Protein AF-A0A0F8ZWD9-F1 (afdb_monomer_lite)

Secondary structure (DSSP, 8-state):
------------EEEETTEEEES-SEEEEETTEESSEEEE-TTT-PEEEEEEEE-TTS-EEEEEETTEEEEE-TTTEEEESSSSTTEEEEEETTT--EEEEEEEGGGGTTSSEEEEEEEE-TT--EEEE-SS-EEETTEEE-S-EEES-SEEEEE-SS-EEE---

pLDDT: mean 88.58, std 9.9, range [41.44, 97.25]

Organism: NCBI:txid412755

Foldseek 3Di:
DDPPPPPQDQWFWEAWLQEIEINAQQAEAEPNHRQWGWDQDPVPSAIAIWHWFADLVLHTAFTGTRNATPDGDPVQWDWPRDPDPQWIWIAGPVPRHTAKTWGADVRRPPGRIHIFGFGADSVNQTWGRHNAWTDHPPDIDGNYYYYDDNYQWYHYPVDTDGDDD

Structure (mmCIF, N/CA/C/O backbone):
data_AF-A0A0F8ZWD9-F1
#
_entry.id   AF-A0A0F8ZWD9-F1
#
loop_
_atom_site.group_PDB
_atom_site.id
_atom_site.type_symbol
_atom_site.label_atom_id
_atom_site.label_alt_id
_atom_site.label_comp_id
_atom_site.label_asym_id
_atom_site.label_entity_id
_atom_site.label_seq_id
_atom_site.pdbx_PDB_ins_code
_atom_site.Cartn_x
_atom_site.Cartn_y
_atom_site.Cartn_z
_atom_site.occupancy
_atom_site.B_iso_or_equiv
_atom_site.auth_seq_id
_atom_site.auth_comp_id
_atom_site.auth_asym_id
_atom_site.auth_atom_id
_atom_site.pdbx_PDB_model_num
ATOM 1 N N . MET A 1 1 ? -0.692 8.856 -41.489 1.00 42.78 1 MET A N 1
ATOM 2 C CA . MET A 1 1 ? -0.888 8.909 -40.024 1.00 42.78 1 MET A CA 1
ATOM 3 C C . MET A 1 1 ? 0.312 8.249 -39.374 1.00 42.78 1 MET A C 1
ATOM 5 O O . MET A 1 1 ? 0.536 7.074 -39.628 1.00 42.78 1 MET A O 1
ATOM 9 N N . ILE A 1 2 ? 1.123 9.002 -38.632 1.00 41.44 2 ILE A N 1
ATOM 10 C CA . ILE A 1 2 ? 2.262 8.453 -37.888 1.00 41.44 2 ILE A CA 1
ATOM 11 C C . ILE A 1 2 ? 1.708 8.003 -36.535 1.00 41.44 2 ILE A C 1
ATOM 13 O O . ILE A 1 2 ? 1.321 8.844 -35.727 1.00 41.44 2 ILE A O 1
ATOM 17 N N . ASN A 1 3 ? 1.619 6.692 -36.307 1.00 44.47 3 ASN A N 1
ATOM 18 C CA . ASN A 1 3 ? 1.388 6.155 -34.968 1.00 44.47 3 ASN A CA 1
ATOM 19 C C . ASN A 1 3 ? 2.673 6.377 -34.166 1.00 44.47 3 ASN A C 1
ATOM 21 O O . ASN A 1 3 ? 3.611 5.587 -34.251 1.00 44.47 3 ASN A O 1
ATOM 25 N N . LEU A 1 4 ? 2.732 7.480 -33.419 1.00 52.12 4 LEU A N 1
ATOM 26 C CA . LEU A 1 4 ? 3.707 7.655 -32.347 1.00 52.12 4 LEU A CA 1
ATOM 27 C C . LEU A 1 4 ? 3.368 6.639 -31.253 1.00 52.12 4 LEU A C 1
ATOM 29 O O . LEU A 1 4 ? 2.575 6.903 -30.352 1.00 52.12 4 LEU A O 1
ATOM 33 N N . HIS A 1 5 ? 3.937 5.443 -31.379 1.00 57.34 5 HIS A N 1
ATOM 34 C CA . HIS A 1 5 ? 3.927 4.431 -30.335 1.00 57.34 5 HIS A CA 1
ATOM 35 C C . HIS A 1 5 ? 4.892 4.905 -29.245 1.00 57.34 5 HIS A C 1
ATOM 37 O O . HIS A 1 5 ? 6.087 4.615 -29.277 1.00 57.34 5 HIS A O 1
ATOM 43 N N . TRP A 1 6 ? 4.393 5.707 -28.306 1.00 69.44 6 TRP A N 1
ATOM 44 C CA . TRP A 1 6 ? 5.127 5.999 -27.080 1.00 69.44 6 TRP A CA 1
ATOM 45 C C . TRP A 1 6 ? 5.367 4.667 -26.367 1.00 69.44 6 TRP A C 1
ATOM 47 O O . TRP A 1 6 ? 4.415 3.988 -25.978 1.00 69.44 6 TRP A O 1
ATOM 57 N N . LYS A 1 7 ? 6.633 4.247 -26.264 1.00 74.12 7 LYS A N 1
ATOM 58 C CA . LYS A 1 7 ? 6.995 3.052 -25.501 1.00 74.12 7 LYS A CA 1
ATOM 59 C C . LYS A 1 7 ? 6.719 3.361 -24.030 1.00 74.12 7 LYS A C 1
ATOM 61 O O . LYS A 1 7 ? 7.349 4.249 -23.463 1.00 74.12 7 LYS A O 1
ATOM 66 N N . ILE A 1 8 ? 5.738 2.677 -23.452 1.00 77.50 8 ILE A N 1
ATOM 67 C CA . ILE A 1 8 ? 5.430 2.785 -22.025 1.00 77.50 8 ILE A CA 1
ATOM 68 C C . ILE A 1 8 ? 6.586 2.129 -21.267 1.00 77.50 8 ILE A C 1
ATOM 70 O O . ILE A 1 8 ? 6.991 1.023 -21.617 1.00 77.50 8 ILE A O 1
ATOM 74 N N . GLU A 1 9 ? 7.133 2.829 -20.273 1.00 82.88 9 GLU A N 1
ATOM 75 C CA . GLU A 1 9 ? 8.170 2.287 -19.392 1.00 82.88 9 GLU A CA 1
ATOM 76 C C . GLU A 1 9 ? 7.626 1.063 -18.644 1.00 82.88 9 GLU A C 1
ATOM 78 O O . GLU A 1 9 ? 6.579 1.140 -17.997 1.00 82.88 9 GLU A O 1
ATOM 83 N N . GLU A 1 10 ? 8.335 -0.056 -18.737 1.00 82.25 10 GLU A N 1
ATOM 84 C CA . GLU A 1 10 ? 7.954 -1.320 -18.100 1.00 82.25 10 GLU A CA 1
ATOM 85 C C . GLU A 1 10 ? 8.640 -1.489 -16.745 1.00 82.25 10 GLU A C 1
ATOM 87 O O . GLU A 1 10 ? 8.081 -2.140 -15.862 1.00 82.25 10 GLU A O 1
ATOM 92 N N . HIS A 1 11 ? 9.796 -0.846 -16.558 1.00 91.19 11 HIS A N 1
ATOM 93 C CA . HIS A 1 11 ? 10.531 -0.886 -15.310 1.00 91.19 11 HIS A CA 1
ATOM 94 C C . HIS A 1 11 ? 9.923 0.050 -14.270 1.00 91.19 11 HIS A C 1
ATOM 96 O O . HIS A 1 11 ? 9.519 1.177 -14.565 1.00 91.19 11 HIS A O 1
ATOM 102 N N . PHE A 1 12 ? 9.866 -0.3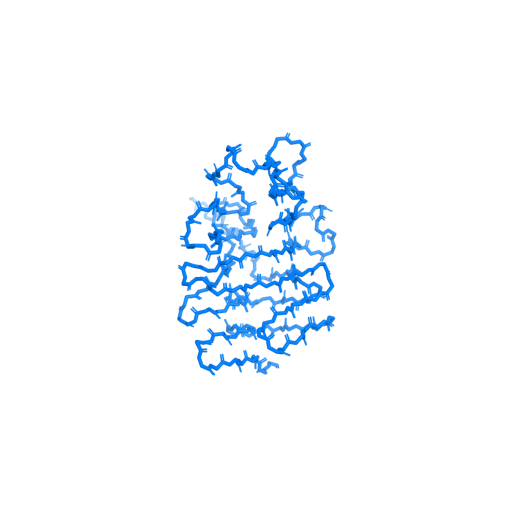98 -13.024 1.00 93.31 12 PHE A N 1
ATOM 103 C CA . PHE A 1 12 ? 9.462 0.433 -11.905 1.00 93.31 12 PHE A CA 1
ATOM 104 C C . PHE A 1 12 ? 10.078 -0.020 -10.592 1.00 93.31 12 PHE A C 1
ATOM 106 O O . PHE A 1 12 ? 10.343 -1.199 -10.357 1.00 93.31 12 PHE A O 1
ATOM 113 N N . LYS A 1 13 ? 10.234 0.944 -9.684 1.00 95.56 13 LYS A N 1
ATOM 114 C CA . LYS A 1 13 ? 10.770 0.719 -8.342 1.00 95.56 13 LYS A CA 1
ATOM 115 C C . LYS A 1 13 ? 9.818 1.272 -7.291 1.00 95.56 13 LYS A C 1
ATOM 117 O O . LYS A 1 13 ? 9.528 2.468 -7.260 1.00 95.56 13 LYS A O 1
ATOM 122 N N . VAL A 1 14 ? 9.353 0.397 -6.406 1.00 95.94 14 VAL A N 1
ATOM 123 C CA . VAL A 1 14 ? 8.382 0.714 -5.354 1.00 95.94 14 VAL A CA 1
ATOM 124 C C . VAL A 1 14 ? 8.966 0.361 -3.997 1.00 95.94 14 VAL A C 1
ATOM 126 O O . VAL A 1 14 ? 9.591 -0.685 -3.831 1.00 95.94 14 VAL A O 1
ATOM 129 N N . LYS A 1 15 ? 8.743 1.226 -3.011 1.00 97.25 15 LYS A N 1
ATOM 130 C CA . LYS A 1 15 ? 9.044 0.955 -1.611 1.00 97.25 15 LYS A CA 1
ATOM 131 C C . LYS A 1 15 ? 7.750 0.679 -0.860 1.00 97.25 15 LYS A C 1
ATOM 133 O O . LYS A 1 15 ? 6.852 1.515 -0.844 1.00 97.25 15 LYS A O 1
ATOM 138 N N . ILE A 1 16 ? 7.657 -0.483 -0.219 1.00 96.00 16 ILE A N 1
ATOM 139 C CA . ILE A 1 16 ? 6.582 -0.779 0.734 1.00 96.00 16 ILE A CA 1
ATOM 140 C C . ILE A 1 16 ? 7.204 -1.253 2.023 1.00 96.00 16 ILE A C 1
ATOM 142 O O . ILE A 1 16 ? 8.000 -2.191 2.040 1.00 96.00 16 ILE A O 1
ATOM 146 N N . GLY A 1 17 ? 6.806 -0.626 3.120 1.00 95.19 17 GLY A N 1
ATOM 147 C CA . GLY A 1 17 ? 7.145 -1.148 4.428 1.00 95.19 17 GLY A CA 1
ATOM 148 C C . GLY A 1 17 ? 8.657 -1.225 4.685 1.00 95.19 17 GLY A C 1
ATOM 149 O O . GLY A 1 17 ? 9.130 -2.227 5.210 1.00 95.19 17 GLY A O 1
ATOM 150 N N . GLY A 1 18 ? 9.448 -0.284 4.155 1.00 95.31 18 GLY A N 1
ATOM 151 C CA . GLY A 1 18 ? 10.918 -0.332 4.206 1.00 95.31 18 GLY A CA 1
ATOM 152 C C . GLY A 1 18 ? 11.610 -1.319 3.252 1.00 95.31 18 GLY A C 1
ATOM 153 O O . GLY A 1 18 ? 12.837 -1.340 3.209 1.00 95.31 18 GLY A O 1
ATOM 154 N N . ASN A 1 19 ? 10.864 -2.104 2.474 1.00 95.94 19 ASN A N 1
ATOM 155 C CA . ASN A 1 19 ? 11.391 -3.062 1.499 1.00 95.94 19 ASN A CA 1
ATOM 156 C C . ASN A 1 19 ? 11.237 -2.514 0.072 1.00 95.94 19 ASN A C 1
ATOM 158 O O . ASN A 1 19 ? 10.319 -1.741 -0.207 1.00 95.94 19 ASN A O 1
ATOM 162 N N . ILE A 1 20 ? 12.140 -2.912 -0.822 1.00 96.44 20 ILE A N 1
ATOM 163 C CA . ILE A 1 20 ? 12.214 -2.457 -2.212 1.00 96.44 20 ILE A CA 1
ATOM 164 C C . ILE A 1 20 ? 11.709 -3.565 -3.133 1.00 96.44 20 ILE A C 1
ATOM 166 O O . ILE A 1 20 ? 12.141 -4.711 -3.034 1.00 96.44 20 ILE A O 1
ATOM 170 N N . PHE A 1 21 ? 10.830 -3.205 -4.060 1.00 95.00 21 PHE A N 1
ATOM 171 C CA . PHE A 1 21 ? 10.266 -4.101 -5.059 1.00 95.00 21 PHE A CA 1
ATOM 172 C C . PHE A 1 21 ? 10.489 -3.511 -6.448 1.00 95.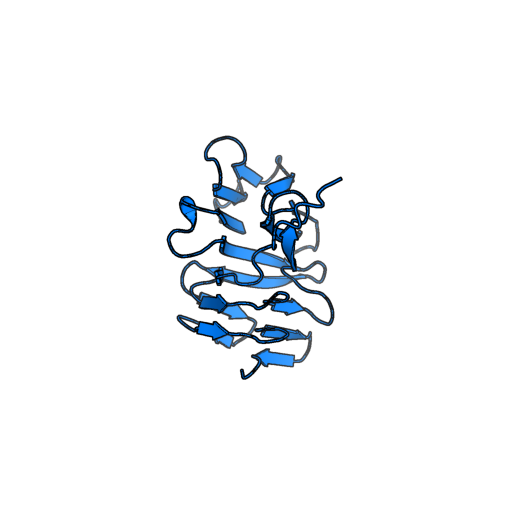00 21 PHE A C 1
ATOM 174 O O . PHE A 1 21 ? 10.141 -2.353 -6.691 1.00 95.00 21 PHE A O 1
ATOM 181 N N . ILE A 1 22 ? 11.078 -4.302 -7.339 1.00 94.94 22 ILE A N 1
ATOM 182 C CA . ILE A 1 22 ? 11.443 -3.888 -8.695 1.00 94.94 22 ILE A CA 1
ATOM 183 C C . ILE A 1 22 ? 10.736 -4.801 -9.690 1.00 94.94 22 ILE A C 1
ATOM 185 O O . ILE A 1 22 ? 10.943 -6.013 -9.660 1.00 94.94 22 ILE A O 1
ATOM 189 N N . ASP A 1 23 ? 9.902 -4.221 -10.550 1.00 92.75 23 ASP A N 1
ATOM 190 C CA . ASP A 1 23 ? 9.194 -4.915 -11.638 1.00 92.75 23 ASP A CA 1
ATOM 191 C C . ASP A 1 23 ? 8.272 -6.055 -11.172 1.00 92.75 23 ASP A C 1
ATOM 193 O O . ASP A 1 23 ? 8.125 -7.085 -11.830 1.00 92.75 23 ASP A O 1
ATOM 197 N N . ILE A 1 24 ? 7.630 -5.880 -10.013 1.00 91.12 24 ILE A N 1
ATOM 198 C CA . ILE A 1 24 ? 6.696 -6.858 -9.435 1.00 91.12 24 ILE A CA 1
ATOM 199 C C . ILE A 1 24 ? 5.280 -6.256 -9.432 1.00 91.12 24 ILE A C 1
ATOM 201 O O . ILE A 1 24 ? 4.976 -5.407 -8.592 1.00 91.12 24 ILE A O 1
ATOM 205 N N . PRO A 1 25 ? 4.380 -6.660 -10.346 1.00 85.56 25 PRO A N 1
ATOM 206 C CA . PRO A 1 25 ? 3.057 -6.035 -10.475 1.00 85.56 25 PRO A CA 1
ATOM 207 C C . PRO A 1 25 ? 2.100 -6.406 -9.332 1.00 85.56 25 PRO A C 1
ATOM 209 O O . PRO A 1 25 ? 1.235 -5.613 -8.955 1.00 85.56 25 PRO A O 1
ATOM 212 N N . ASN A 1 26 ? 2.269 -7.603 -8.759 1.00 88.94 26 ASN A N 1
ATOM 213 C CA . ASN A 1 26 ? 1.461 -8.113 -7.653 1.00 88.94 26 ASN A CA 1
ATOM 214 C C . ASN A 1 26 ? 2.323 -8.247 -6.397 1.00 88.94 26 ASN A C 1
ATOM 216 O O . ASN A 1 26 ? 2.743 -9.342 -6.034 1.00 88.94 26 ASN A O 1
ATOM 220 N N . LEU A 1 27 ? 2.635 -7.131 -5.742 1.00 89.44 27 LEU A N 1
ATOM 221 C CA . LEU A 1 27 ? 3.571 -7.141 -4.614 1.00 89.44 27 LEU A CA 1
ATOM 222 C C . LEU A 1 27 ? 3.134 -8.101 -3.509 1.00 89.44 27 LEU A C 1
ATOM 224 O O . LEU A 1 27 ? 3.910 -8.945 -3.067 1.00 89.44 27 LEU A O 1
ATOM 228 N N . ILE A 1 28 ? 1.882 -7.977 -3.079 1.00 89.94 28 ILE A N 1
ATOM 229 C CA . ILE A 1 28 ? 1.353 -8.729 -1.948 1.00 89.94 28 ILE A CA 1
ATOM 230 C C . ILE A 1 28 ? 0.006 -9.313 -2.349 1.00 89.94 28 ILE A C 1
ATOM 232 O O . ILE A 1 28 ? -0.913 -8.574 -2.697 1.00 89.94 28 ILE A O 1
ATOM 236 N N . MET A 1 29 ? -0.097 -10.634 -2.281 1.00 91.81 29 MET A N 1
ATOM 237 C CA . MET A 1 29 ? -1.307 -11.406 -2.543 1.00 91.81 29 MET A CA 1
ATOM 238 C C . MET A 1 29 ? -1.948 -11.823 -1.221 1.00 91.81 29 MET A C 1
ATOM 240 O O . MET A 1 29 ? -1.249 -12.295 -0.322 1.00 91.81 29 MET A O 1
ATOM 244 N N . TYR A 1 30 ? -3.267 -11.690 -1.112 1.00 88.81 30 TYR A N 1
ATOM 245 C CA . TYR A 1 30 ? -4.067 -12.298 -0.054 1.00 88.81 30 TYR A CA 1
ATOM 246 C C . TYR A 1 30 ? -5.057 -13.282 -0.684 1.00 88.81 30 TYR A C 1
ATOM 248 O O . TYR A 1 30 ? -6.001 -12.879 -1.362 1.00 88.81 30 TYR A O 1
ATOM 256 N N . GLY A 1 31 ? -4.811 -14.581 -0.511 1.00 87.75 31 GLY A N 1
ATOM 257 C CA . GLY A 1 31 ? -5.426 -15.605 -1.352 1.00 87.75 31 GLY A CA 1
ATOM 258 C C . GLY A 1 31 ? -5.002 -15.428 -2.813 1.00 87.75 31 GLY A C 1
ATOM 259 O O . GLY A 1 31 ? -3.810 -15.337 -3.114 1.00 87.75 31 GLY A O 1
ATOM 260 N N . ASP A 1 32 ? -5.983 -15.340 -3.711 1.00 88.25 32 ASP A N 1
ATOM 261 C CA . ASP A 1 32 ? -5.766 -15.127 -5.150 1.00 88.25 32 ASP A CA 1
ATOM 262 C C . ASP A 1 32 ? -5.981 -13.665 -5.588 1.00 88.25 32 ASP A C 1
ATOM 264 O O . ASP A 1 32 ? -5.926 -13.357 -6.779 1.00 88.25 32 ASP A O 1
ATOM 268 N N . GLU A 1 33 ? -6.174 -12.746 -4.637 1.00 89.88 33 GLU A N 1
ATOM 269 C CA . GLU A 1 33 ? -6.373 -11.321 -4.907 1.00 89.88 33 GLU A CA 1
ATOM 270 C C . GLU A 1 33 ? -5.147 -10.491 -4.489 1.00 89.88 33 GLU A C 1
ATOM 272 O O . GLU A 1 33 ? -4.613 -10.677 -3.390 1.00 89.88 33 GLU A O 1
ATOM 277 N N . PRO A 1 34 ? -4.679 -9.545 -5.323 1.00 91.88 34 PRO A N 1
ATOM 278 C CA . PRO A 1 34 ? -3.632 -8.619 -4.919 1.00 91.88 34 PRO A CA 1
ATOM 279 C C . PRO A 1 34 ? -4.179 -7.623 -3.890 1.00 91.88 34 PRO A C 1
ATOM 281 O O . PRO A 1 34 ? -5.171 -6.941 -4.145 1.00 91.88 34 PRO A O 1
ATOM 284 N N . LEU A 1 35 ? -3.493 -7.476 -2.753 1.00 91.81 35 LEU A N 1
ATOM 285 C CA . LEU A 1 35 ? -3.768 -6.386 -1.809 1.00 91.81 35 LEU A CA 1
ATOM 286 C C . LEU A 1 35 ? -3.441 -5.030 -2.425 1.00 91.81 35 LEU A C 1
ATOM 288 O O . LEU A 1 35 ? -4.150 -4.061 -2.181 1.00 91.81 35 LEU A O 1
ATOM 292 N N . PHE A 1 36 ? -2.381 -4.984 -3.233 1.00 92.31 36 PHE A N 1
ATOM 293 C CA . PHE A 1 36 ? -1.963 -3.807 -3.981 1.00 92.31 36 PHE A CA 1
ATOM 294 C C . PHE A 1 36 ? -1.815 -4.187 -5.442 1.00 92.31 36 PHE A C 1
ATOM 296 O O . PHE A 1 36 ? -0.951 -4.992 -5.794 1.00 92.31 36 PHE A O 1
ATOM 303 N N . LYS A 1 37 ? -2.646 -3.596 -6.295 1.00 91.75 37 LYS A N 1
ATOM 304 C CA . LYS A 1 37 ? -2.512 -3.746 -7.740 1.00 91.75 37 LYS A CA 1
ATOM 305 C C . LYS A 1 37 ? -1.668 -2.603 -8.280 1.00 91.75 37 LYS A C 1
ATOM 307 O O . LYS A 1 37 ? -2.111 -1.456 -8.239 1.00 91.75 37 LYS A O 1
ATOM 312 N N . ILE A 1 38 ? -0.485 -2.919 -8.799 1.00 92.25 38 ILE A N 1
ATOM 313 C CA . ILE A 1 38 ? 0.414 -1.947 -9.425 1.00 92.25 38 ILE A CA 1
ATOM 314 C C . ILE A 1 38 ? 0.326 -2.072 -10.940 1.00 92.25 38 ILE A C 1
ATOM 316 O O . ILE A 1 38 ? 0.267 -3.174 -11.482 1.00 92.25 38 ILE A O 1
ATOM 320 N N . TYR A 1 39 ? 0.269 -0.937 -11.629 1.00 91.19 39 TYR A N 1
ATOM 321 C CA . TYR A 1 39 ? 0.170 -0.901 -13.084 1.00 91.19 39 TYR A CA 1
ATOM 322 C C . TYR A 1 39 ? 0.670 0.423 -13.643 1.00 91.19 39 TYR A C 1
ATOM 324 O O . TYR A 1 39 ? 0.575 1.465 -12.999 1.00 91.19 39 TYR A O 1
ATOM 332 N N . ARG A 1 40 ? 1.138 0.395 -14.888 1.00 90.56 40 ARG A N 1
ATOM 333 C CA . ARG A 1 40 ? 1.368 1.600 -15.683 1.00 90.56 40 ARG A CA 1
ATOM 334 C C . ARG A 1 40 ? 0.063 2.023 -16.340 1.00 90.56 40 ARG A C 1
ATOM 336 O O . ARG A 1 40 ? -0.611 1.228 -16.993 1.00 90.56 40 ARG A O 1
ATOM 343 N N . SER A 1 41 ? -0.314 3.275 -16.142 1.00 86.69 41 SER A N 1
ATOM 344 C CA . SER A 1 41 ? -1.481 3.861 -16.789 1.00 86.69 41 SER A CA 1
ATOM 345 C C . SER A 1 41 ? -1.204 4.045 -18.284 1.00 86.69 41 SER A C 1
ATOM 347 O O . SER A 1 41 ? -0.216 4.659 -18.676 1.00 86.69 41 SER A O 1
ATOM 349 N N . THR A 1 42 ? -2.079 3.511 -19.137 1.00 84.25 42 THR A N 1
ATOM 350 C CA . THR A 1 42 ? -1.909 3.561 -20.601 1.00 84.25 42 THR A CA 1
ATOM 351 C C . THR A 1 42 ? -2.120 4.954 -21.186 1.00 84.25 42 THR A C 1
ATOM 353 O O . THR A 1 42 ? -1.699 5.209 -22.309 1.00 84.25 42 THR A O 1
ATOM 356 N N . SER A 1 43 ? -2.769 5.855 -20.443 1.00 84.44 43 SER A N 1
ATOM 357 C CA . SER A 1 43 ? -3.057 7.216 -20.899 1.00 84.44 43 SER A CA 1
ATOM 358 C C . SER A 1 43 ? -1.915 8.202 -20.655 1.00 84.44 43 SER A C 1
ATOM 360 O O . SER A 1 43 ? -1.810 9.182 -21.383 1.00 84.44 43 SER A O 1
ATOM 362 N N . ASP A 1 44 ? -1.094 7.986 -19.624 1.00 85.12 44 ASP A N 1
ATOM 363 C CA . ASP A 1 44 ? -0.075 8.949 -19.169 1.00 85.12 44 ASP A CA 1
ATOM 364 C C . ASP A 1 44 ? 1.261 8.307 -18.742 1.00 85.12 44 ASP A C 1
ATOM 366 O O . ASP A 1 44 ? 2.184 9.018 -18.354 1.00 85.12 44 ASP A O 1
ATOM 370 N N . GLY A 1 45 ? 1.387 6.976 -18.796 1.00 87.25 45 GLY A N 1
ATOM 371 C CA . GLY A 1 45 ? 2.602 6.241 -18.427 1.00 87.25 45 GLY A CA 1
ATOM 372 C C . GLY A 1 45 ? 2.920 6.231 -16.926 1.00 87.25 45 GLY A C 1
ATOM 373 O O . GLY A 1 45 ? 3.936 5.669 -16.512 1.00 87.25 45 GLY A O 1
ATOM 374 N N . LEU A 1 46 ? 2.075 6.827 -16.081 1.00 89.56 46 LEU A N 1
ATOM 375 C CA . LEU A 1 46 ? 2.345 6.936 -14.650 1.00 89.56 46 LEU A CA 1
ATOM 376 C C . LEU A 1 46 ? 2.103 5.608 -13.933 1.00 89.56 46 LEU A C 1
ATOM 378 O O . LEU A 1 46 ? 1.153 4.882 -14.242 1.00 89.56 46 LEU A O 1
ATOM 382 N N . LEU A 1 47 ? 2.933 5.320 -12.928 1.00 93.12 47 LEU A N 1
ATOM 383 C CA . LEU A 1 47 ? 2.723 4.179 -12.047 1.00 93.12 47 LEU A CA 1
ATOM 384 C C . LEU A 1 47 ? 1.529 4.451 -11.120 1.00 93.12 47 LEU A C 1
ATOM 386 O O . LEU A 1 47 ? 1.518 5.391 -10.318 1.00 93.12 47 LEU A O 1
ATOM 390 N N . GLY A 1 48 ? 0.497 3.632 -11.271 1.00 93.00 48 GLY A N 1
ATOM 391 C CA . GLY A 1 48 ? -0.695 3.603 -10.443 1.00 93.00 48 GLY A CA 1
ATOM 392 C C . GLY A 1 48 ? -0.627 2.482 -9.414 1.00 93.00 48 GLY A C 1
ATOM 393 O O . GLY A 1 48 ? -0.023 1.434 -9.643 1.00 93.00 48 GLY A O 1
ATOM 394 N N . ILE A 1 49 ? -1.292 2.711 -8.286 1.00 94.25 49 ILE A N 1
ATOM 395 C CA . ILE A 1 49 ? -1.554 1.701 -7.267 1.00 94.25 49 ILE A CA 1
ATOM 396 C C . ILE A 1 49 ? -3.028 1.766 -6.871 1.00 94.25 49 ILE A C 1
ATOM 398 O O . ILE A 1 49 ? -3.550 2.848 -6.578 1.00 94.25 49 ILE A O 1
ATOM 402 N N . ASP A 1 50 ? -3.685 0.610 -6.880 1.00 94.69 50 ASP A N 1
ATOM 403 C CA . ASP A 1 50 ? -5.082 0.456 -6.483 1.00 94.69 50 ASP A CA 1
ATOM 404 C C . ASP A 1 50 ? -5.189 -0.501 -5.299 1.00 94.69 50 ASP A C 1
ATOM 406 O O . ASP A 1 50 ? -4.612 -1.591 -5.321 1.00 94.69 50 ASP A O 1
ATOM 410 N N . PHE A 1 51 ? -5.949 -0.092 -4.284 1.00 94.56 51 PHE A N 1
ATOM 411 C CA . PHE A 1 51 ? -6.310 -0.928 -3.142 1.00 94.56 51 PHE A CA 1
ATOM 412 C C . PHE A 1 51 ? -7.490 -0.335 -2.373 1.00 94.56 51 PHE A C 1
ATOM 414 O O . PHE A 1 51 ? -7.827 0.845 -2.513 1.00 94.56 51 PHE A O 1
ATOM 421 N N . ASP A 1 52 ? -8.124 -1.169 -1.559 1.00 94.12 52 ASP A N 1
ATOM 422 C CA . ASP A 1 52 ? -9.188 -0.772 -0.645 1.00 94.12 52 ASP A CA 1
ATOM 423 C C . ASP A 1 52 ? -8.679 -0.877 0.796 1.00 94.12 52 ASP A C 1
ATOM 425 O O . ASP A 1 52 ? -7.889 -1.759 1.129 1.00 94.12 52 ASP A O 1
ATOM 429 N N . ILE A 1 53 ? -9.149 0.021 1.655 1.00 92.56 53 ILE A N 1
ATOM 430 C CA . ILE A 1 53 ? -8.773 0.078 3.066 1.00 92.56 53 ILE A CA 1
ATOM 431 C C . ILE A 1 53 ? -10.013 -0.262 3.884 1.00 92.56 53 ILE A C 1
ATOM 433 O O . ILE A 1 53 ? -11.037 0.407 3.737 1.00 92.56 53 ILE A O 1
ATOM 437 N N . TYR A 1 54 ? -9.921 -1.269 4.752 1.00 93.25 54 TYR A N 1
ATOM 438 C CA . TYR A 1 54 ? -11.003 -1.673 5.649 1.00 93.25 54 TYR A CA 1
ATOM 439 C C . TYR A 1 54 ? -10.626 -1.457 7.119 1.00 93.25 54 TYR A C 1
ATOM 441 O O . TYR A 1 54 ? -9.445 -1.443 7.482 1.00 93.25 54 TYR A O 1
ATOM 449 N N . ASP A 1 55 ? -11.639 -1.271 7.964 1.00 90.38 55 ASP A N 1
ATOM 450 C CA . ASP A 1 55 ? -11.496 -1.282 9.417 1.00 90.38 55 ASP A CA 1
ATOM 451 C C . ASP A 1 55 ? -11.449 -2.722 9.959 1.00 90.38 55 ASP A C 1
ATOM 453 O O . ASP A 1 55 ? -11.665 -3.699 9.240 1.00 90.38 55 ASP A O 1
ATOM 457 N N . LYS A 1 56 ? -11.200 -2.863 11.265 1.00 89.50 56 LYS A N 1
ATOM 458 C CA . LYS A 1 56 ? -11.148 -4.171 11.943 1.00 89.50 56 LYS A CA 1
ATOM 459 C C . LYS A 1 56 ? -12.459 -4.970 11.887 1.00 89.50 56 LYS A C 1
ATOM 461 O O . LYS A 1 56 ? -12.454 -6.153 12.201 1.00 89.50 56 LYS A O 1
ATOM 466 N N . ASN A 1 57 ? -13.572 -4.315 11.559 1.00 89.56 57 ASN A N 1
ATOM 467 C CA . ASN A 1 57 ? -14.892 -4.926 11.450 1.00 89.56 57 ASN A CA 1
ATOM 468 C C . ASN A 1 57 ? -15.238 -5.271 9.986 1.00 89.56 57 ASN A C 1
ATOM 470 O O . ASN A 1 57 ? -16.340 -5.747 9.726 1.00 89.56 57 ASN A O 1
ATOM 474 N N . GLY A 1 58 ? -14.333 -5.017 9.032 1.00 89.56 58 GLY A N 1
ATOM 475 C CA . GLY A 1 58 ? -14.553 -5.244 7.604 1.00 89.56 58 GLY A CA 1
ATOM 476 C C . GLY A 1 58 ? -15.327 -4.126 6.893 1.00 89.56 58 GLY A C 1
ATOM 477 O O . GLY A 1 58 ? -15.701 -4.293 5.731 1.00 89.56 58 GLY A O 1
ATOM 478 N N . ASN A 1 59 ? -15.558 -2.976 7.536 1.00 91.31 59 ASN A N 1
ATOM 479 C CA . ASN A 1 59 ? -16.170 -1.820 6.879 1.00 91.31 59 ASN A CA 1
ATOM 480 C C . ASN A 1 59 ? -15.132 -1.096 6.026 1.00 91.31 59 ASN A C 1
ATOM 482 O O . ASN A 1 59 ? -14.014 -0.846 6.476 1.00 91.31 59 ASN A O 1
ATOM 486 N N . LYS A 1 60 ? -15.497 -0.712 4.800 1.00 93.25 60 LYS A N 1
ATOM 487 C CA . LYS A 1 60 ? -14.592 0.032 3.918 1.00 93.25 60 LYS A CA 1
ATOM 488 C C . LYS A 1 60 ? -14.408 1.462 4.431 1.00 93.25 60 LYS A C 1
ATOM 490 O O . LYS A 1 60 ? -15.372 2.216 4.511 1.00 93.25 60 LYS A O 1
ATOM 495 N N . ILE A 1 61 ? -13.166 1.824 4.731 1.00 92.81 61 ILE A N 1
ATOM 496 C CA . ILE A 1 61 ? -12.750 3.163 5.156 1.00 92.81 61 ILE A CA 1
ATOM 497 C C . ILE A 1 61 ? -12.512 4.048 3.942 1.00 92.81 61 ILE A C 1
ATOM 499 O O . ILE A 1 61 ? -12.970 5.185 3.913 1.00 92.81 61 ILE A O 1
ATOM 503 N N . ALA A 1 62 ? -11.756 3.549 2.964 1.00 93.62 62 ALA A N 1
ATOM 504 C CA . ALA A 1 62 ? -11.344 4.330 1.810 1.00 93.62 62 ALA A CA 1
ATOM 505 C C . ALA A 1 62 ? -11.001 3.450 0.608 1.00 93.62 62 ALA A C 1
ATOM 507 O O . ALA A 1 62 ? -10.721 2.256 0.734 1.00 93.62 62 ALA A O 1
ATOM 508 N N . THR A 1 63 ? -10.998 4.084 -0.557 1.00 94.50 63 THR A N 1
ATOM 509 C CA . THR A 1 63 ? -10.680 3.472 -1.844 1.00 94.50 63 THR A CA 1
ATOM 510 C C . THR A 1 63 ? -9.556 4.277 -2.488 1.00 94.50 63 THR A C 1
ATOM 512 O O . THR A 1 63 ? -9.711 5.483 -2.699 1.00 94.50 63 THR A O 1
ATOM 515 N N . ILE A 1 64 ? -8.442 3.620 -2.815 1.00 93.62 64 ILE A N 1
ATOM 516 C CA . ILE A 1 64 ? -7.305 4.218 -3.523 1.00 93.62 64 ILE A CA 1
ATOM 517 C C . ILE A 1 64 ? -7.314 3.736 -4.970 1.00 93.62 64 ILE A C 1
ATOM 519 O O . ILE A 1 64 ? -7.330 2.527 -5.208 1.00 93.62 64 ILE A O 1
ATOM 523 N N . ARG A 1 65 ? -7.313 4.653 -5.941 1.00 93.50 65 ARG A N 1
ATOM 524 C CA . ARG A 1 65 ? -7.205 4.346 -7.376 1.00 93.50 65 ARG A CA 1
ATOM 525 C C . ARG A 1 65 ? -6.201 5.269 -8.049 1.00 93.50 65 ARG A C 1
ATOM 527 O O . ARG A 1 65 ? -6.205 6.466 -7.782 1.00 93.50 65 ARG A O 1
ATOM 534 N N . LYS A 1 66 ? -5.330 4.730 -8.905 1.00 91.31 66 LYS A N 1
ATOM 535 C CA . LYS A 1 66 ? -4.204 5.452 -9.533 1.00 91.31 66 LYS A CA 1
ATOM 536 C C . LYS A 1 66 ? -3.318 6.185 -8.506 1.00 91.31 66 LYS A C 1
ATOM 538 O O . LYS A 1 66 ? -2.718 7.227 -8.785 1.00 91.31 66 LYS A O 1
ATOM 543 N N . GLY A 1 67 ? -3.235 5.642 -7.289 1.00 89.00 67 GLY A N 1
ATOM 544 C CA . GLY A 1 67 ? -2.550 6.272 -6.162 1.00 89.00 67 GLY A CA 1
ATOM 545 C C . GLY A 1 67 ? -3.223 7.546 -5.636 1.00 89.00 67 GLY A C 1
ATOM 546 O O . GLY A 1 67 ? -2.540 8.379 -5.054 1.00 89.00 67 GLY A O 1
ATOM 547 N N . MET A 1 68 ? -4.525 7.725 -5.864 1.00 88.88 68 MET A N 1
ATOM 548 C CA . MET A 1 68 ? -5.333 8.827 -5.338 1.00 88.88 68 MET A CA 1
ATOM 549 C C . MET A 1 68 ? -6.488 8.284 -4.500 1.00 88.88 68 MET A C 1
ATOM 551 O O . MET A 1 68 ? -7.045 7.229 -4.801 1.00 88.8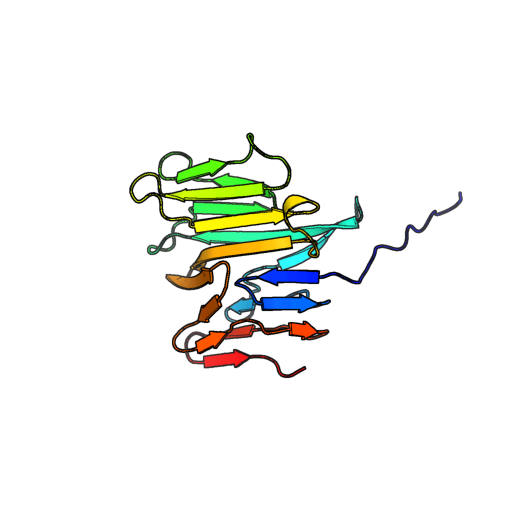8 68 MET A O 1
ATOM 555 N N . ILE A 1 69 ? -6.886 9.026 -3.472 1.00 88.38 69 ILE A N 1
ATOM 556 C CA . ILE A 1 69 ? -8.058 8.695 -2.657 1.00 88.38 69 ILE A CA 1
ATOM 557 C C . ILE A 1 69 ? -9.310 9.100 -3.442 1.00 88.38 69 ILE A C 1
ATOM 559 O O . ILE A 1 69 ? -9.500 10.282 -3.713 1.00 88.38 69 ILE A O 1
ATOM 563 N N . VAL A 1 70 ? -10.153 8.133 -3.819 1.00 87.88 70 VAL A N 1
ATOM 564 C CA . VAL A 1 70 ? -11.390 8.391 -4.592 1.00 87.88 70 VAL A CA 1
ATOM 565 C C . VAL A 1 70 ? -12.660 8.332 -3.744 1.00 87.88 70 VAL A C 1
ATOM 567 O O . VAL A 1 70 ? -13.697 8.851 -4.141 1.00 87.88 70 VAL A O 1
ATOM 570 N N . GLN A 1 71 ? -12.586 7.703 -2.573 1.00 87.12 71 GLN A N 1
ATOM 571 C CA . GLN A 1 71 ? -13.664 7.637 -1.589 1.00 87.12 71 GLN A CA 1
ATOM 572 C C . GLN A 1 71 ? -13.044 7.488 -0.202 1.00 87.12 71 GLN A C 1
ATOM 574 O O . GLN A 1 71 ? -12.043 6.783 -0.062 1.00 87.12 71 GLN A O 1
ATOM 579 N N . GLY A 1 72 ? -13.653 8.096 0.815 1.00 88.56 72 GLY A N 1
ATOM 580 C CA . GLY A 1 72 ? -13.212 7.931 2.192 1.00 88.56 72 GLY A CA 1
ATOM 581 C C . GLY A 1 72 ? -14.256 8.324 3.234 1.00 88.56 72 GLY A C 1
ATOM 582 O O . GLY A 1 72 ? -15.115 9.167 2.984 1.00 88.56 72 GLY A O 1
ATOM 583 N N . ASP A 1 73 ? -14.172 7.710 4.409 1.00 90.69 73 ASP A N 1
ATOM 584 C CA . ASP A 1 73 ? -14.958 8.058 5.591 1.00 90.69 73 ASP A CA 1
ATOM 585 C C . ASP A 1 73 ? -14.382 9.310 6.278 1.00 90.69 73 ASP A C 1
ATOM 587 O O . ASP A 1 73 ? -13.659 9.248 7.274 1.00 90.69 73 ASP A O 1
ATOM 591 N N . GLU A 1 74 ? -14.721 10.483 5.743 1.00 91.81 74 GLU A N 1
ATOM 592 C CA . GLU A 1 74 ? -14.309 11.773 6.309 1.00 91.81 74 GLU A CA 1
ATOM 593 C C . GLU A 1 74 ? -14.929 12.054 7.689 1.00 91.81 74 GLU A C 1
ATOM 595 O O . GLU A 1 74 ? -14.496 12.977 8.383 1.00 91.81 74 GLU A O 1
ATOM 600 N N . LYS A 1 75 ? -15.931 11.280 8.137 1.00 93.62 75 LYS A N 1
ATOM 601 C CA . LYS A 1 75 ? -16.516 11.447 9.473 1.00 93.62 75 LYS A CA 1
ATOM 602 C C . LYS A 1 75 ? -15.528 10.971 10.531 1.00 93.62 75 LYS A C 1
ATOM 604 O O . LYS A 1 75 ? -15.251 11.720 11.470 1.00 93.62 75 LYS A O 1
ATOM 609 N N . ASN A 1 76 ? -14.967 9.777 10.350 1.00 93.62 76 ASN A N 1
ATOM 610 C CA . ASN A 1 76 ? -14.102 9.132 11.341 1.00 93.62 76 ASN A CA 1
ATOM 611 C C . ASN A 1 76 ? -12.595 9.296 11.066 1.00 93.62 76 ASN A C 1
ATOM 613 O O . ASN A 1 76 ? -11.786 9.095 11.979 1.00 93.62 76 ASN A O 1
ATOM 617 N N . TYR A 1 77 ? -12.207 9.705 9.853 1.00 93.50 77 TYR A N 1
ATOM 618 C CA . TYR A 1 77 ? -10.808 9.786 9.428 1.00 93.50 77 TYR A CA 1
ATOM 619 C C . TYR A 1 77 ? -10.438 11.173 8.899 1.00 93.50 77 TYR A C 1
ATOM 621 O O . TYR A 1 77 ? -11.256 11.883 8.316 1.00 93.50 77 TYR A O 1
ATOM 629 N N . ASN A 1 78 ? -9.183 11.560 9.119 1.00 93.06 78 ASN A N 1
ATOM 630 C CA . ASN A 1 78 ? -8.553 12.691 8.453 1.00 93.06 78 ASN A CA 1
ATOM 631 C C . ASN A 1 78 ? -7.955 12.196 7.137 1.00 93.06 78 ASN A C 1
ATOM 633 O O . ASN A 1 78 ? -7.196 11.226 7.136 1.00 93.06 78 ASN A O 1
ATOM 637 N N . ILE A 1 79 ? -8.297 12.859 6.034 1.00 91.06 79 ILE A N 1
ATOM 638 C CA . ILE A 1 79 ? -7.906 12.464 4.680 1.00 91.06 79 ILE A CA 1
ATOM 639 C C . ILE A 1 79 ? -7.226 13.658 4.008 1.00 91.06 79 ILE A C 1
ATOM 641 O O . ILE A 1 79 ? -7.886 14.632 3.650 1.00 91.06 79 ILE A O 1
ATOM 645 N N . SER A 1 80 ? -5.907 13.597 3.826 1.00 84.50 80 SER A N 1
ATOM 646 C CA . SER A 1 80 ? -5.146 14.682 3.201 1.00 84.50 80 SER A CA 1
ATOM 647 C C . SER A 1 80 ? -5.051 14.455 1.689 1.00 84.50 80 SER A C 1
ATOM 649 O O . SER A 1 80 ? -4.156 13.768 1.202 1.00 84.50 80 SER A O 1
ATOM 651 N N . TYR A 1 81 ? -5.993 15.004 0.924 1.00 72.38 81 TYR A N 1
ATOM 652 C CA . TYR A 1 81 ? -5.934 14.978 -0.548 1.00 72.38 81 TYR A CA 1
ATOM 653 C C . TYR A 1 81 ? -5.726 16.361 -1.179 1.00 72.38 81 TYR A C 1
ATOM 655 O O . TYR A 1 81 ? -5.551 16.446 -2.392 1.00 72.38 81 TYR A O 1
ATOM 663 N N . ARG A 1 82 ? -5.743 17.441 -0.380 1.00 64.81 82 ARG A N 1
ATOM 664 C CA . ARG A 1 82 ? -5.705 18.833 -0.876 1.00 64.81 82 ARG A CA 1
ATOM 665 C C . ARG A 1 82 ? -4.452 19.625 -0.506 1.00 64.81 82 ARG A C 1
ATOM 667 O O . ARG A 1 82 ? -4.217 20.669 -1.097 1.00 64.81 82 ARG A O 1
ATOM 674 N N . GLU A 1 83 ? -3.678 19.162 0.471 1.00 65.81 83 GLU A N 1
ATOM 675 C CA . GLU A 1 83 ? -2.615 19.975 1.079 1.00 65.81 83 GLU A CA 1
ATOM 676 C C . GLU A 1 83 ? -1.250 19.768 0.418 1.00 65.81 83 GLU A C 1
ATOM 678 O O . GLU A 1 83 ? -0.456 20.702 0.336 1.00 65.81 83 GLU A O 1
ATOM 683 N N . VAL A 1 84 ? -0.972 18.558 -0.078 1.00 76.25 84 VAL A N 1
ATOM 684 C CA . VAL A 1 84 ? 0.324 18.206 -0.665 1.00 76.25 84 VAL A CA 1
ATOM 685 C C . VAL A 1 84 ? 0.102 17.322 -1.889 1.00 76.25 84 VAL A C 1
ATOM 687 O O . VAL A 1 84 ? -0.414 16.211 -1.789 1.00 76.25 84 VAL A O 1
ATOM 690 N N . VAL A 1 85 ? 0.490 17.823 -3.061 1.00 83.94 85 VAL A N 1
ATOM 691 C CA . VAL A 1 85 ? 0.485 17.032 -4.298 1.00 83.94 85 VAL A CA 1
ATOM 692 C C . VAL A 1 85 ? 1.440 15.849 -4.130 1.00 83.94 85 VAL A C 1
ATOM 694 O O . VAL A 1 85 ? 2.518 15.998 -3.554 1.00 83.94 85 VAL A O 1
ATOM 697 N N . ASP A 1 86 ? 1.028 14.675 -4.611 1.00 90.06 86 ASP A N 1
ATOM 698 C CA . ASP A 1 86 ? 1.809 13.434 -4.557 1.00 90.06 86 ASP A CA 1
ATOM 699 C C . ASP A 1 86 ? 2.118 12.908 -3.139 1.00 90.06 86 ASP A C 1
ATOM 701 O O . ASP A 1 86 ? 2.951 12.016 -2.975 1.00 90.06 86 ASP A O 1
ATOM 705 N N . HIS A 1 87 ? 1.411 13.389 -2.109 1.00 93.38 87 HIS A N 1
ATOM 706 C CA . HIS A 1 87 ? 1.458 12.826 -0.757 1.00 93.38 87 HIS A CA 1
ATOM 707 C C . HIS A 1 87 ? 0.053 12.712 -0.159 1.00 93.38 87 HIS A C 1
ATOM 709 O O . HIS A 1 87 ? -0.595 13.704 0.166 1.00 93.38 87 HIS A O 1
ATOM 715 N N . TYR A 1 88 ? -0.408 11.476 0.007 1.00 92.75 88 TYR A N 1
ATOM 716 C CA . TYR A 1 88 ? -1.742 11.146 0.489 1.00 92.75 88 TYR A CA 1
ATOM 717 C C . TYR A 1 88 ? -1.659 10.416 1.821 1.00 92.75 88 TYR A C 1
ATOM 719 O O . TYR A 1 88 ? -1.013 9.374 1.933 1.00 92.75 88 TYR A O 1
ATOM 727 N N . LYS A 1 89 ? -2.360 10.937 2.826 1.00 93.94 89 LYS A N 1
ATOM 728 C CA . LYS A 1 89 ? -2.366 10.381 4.175 1.00 93.94 89 LYS A CA 1
ATOM 729 C C . LYS A 1 89 ? -3.787 10.191 4.677 1.00 93.94 89 LYS A C 1
ATOM 731 O O . LYS A 1 89 ? -4.650 11.049 4.493 1.00 93.94 89 LYS A O 1
ATOM 736 N N . ILE A 1 90 ? -4.008 9.062 5.341 1.00 93.81 90 ILE A N 1
ATOM 737 C CA . ILE A 1 90 ? -5.246 8.739 6.047 1.00 93.81 90 ILE A CA 1
ATOM 738 C C . ILE A 1 90 ? -4.892 8.421 7.494 1.00 93.81 90 ILE A C 1
ATOM 740 O O . ILE A 1 90 ? -4.056 7.549 7.751 1.00 93.81 90 ILE A O 1
ATOM 744 N N . SER A 1 91 ? -5.532 9.102 8.443 1.00 94.69 91 SER A N 1
ATOM 745 C CA . SER A 1 91 ? -5.395 8.805 9.872 1.00 94.69 91 SER A CA 1
ATOM 746 C C . SER A 1 91 ? -6.733 8.792 10.601 1.00 94.69 91 SER A C 1
ATOM 748 O O . SER A 1 91 ? -7.673 9.492 10.238 1.00 94.69 91 SER A O 1
ATOM 750 N N . GLU A 1 92 ? -6.836 7.984 11.650 1.00 94.00 92 GLU A N 1
ATOM 751 C CA . GLU A 1 92 ? -8.001 7.971 12.536 1.00 94.00 92 GLU A CA 1
ATOM 752 C C . GLU A 1 92 ? -8.086 9.281 13.328 1.00 94.00 92 GLU A C 1
ATOM 754 O O . GLU A 1 92 ? -7.129 9.655 14.007 1.00 94.00 92 GLU A O 1
ATOM 759 N N . LYS A 1 93 ? -9.248 9.949 13.336 1.00 95.19 93 LYS A N 1
ATOM 760 C CA . LYS A 1 93 ? -9.433 11.183 14.125 1.00 95.19 93 LYS A CA 1
ATOM 761 C C . LYS A 1 93 ? -9.291 10.954 15.624 1.00 95.19 93 LYS A C 1
ATOM 763 O O . LYS A 1 93 ? -8.734 11.789 16.325 1.00 95.19 93 LYS A O 1
ATOM 768 N N . LYS A 1 94 ? -9.812 9.826 16.116 1.00 94.56 94 LYS A N 1
ATOM 769 C CA . LYS A 1 94 ? -9.862 9.526 17.553 1.00 94.56 94 LYS A CA 1
ATOM 770 C C . LYS A 1 94 ? -8.481 9.234 18.143 1.00 94.56 94 LYS A C 1
ATOM 772 O O . LYS A 1 94 ? -8.207 9.651 19.260 1.00 94.56 94 LYS A O 1
ATOM 777 N N . SER A 1 95 ? -7.656 8.470 17.431 1.00 94.44 95 SER A N 1
ATOM 778 C CA . SER A 1 95 ? -6.375 7.963 17.941 1.00 94.44 95 SER A CA 1
ATOM 779 C C . SER A 1 95 ? -5.160 8.677 17.343 1.00 94.44 95 SER A C 1
ATOM 781 O O . SER A 1 95 ? -4.059 8.540 17.866 1.00 94.44 95 SER A O 1
ATOM 783 N N . GLY A 1 96 ? -5.325 9.386 16.222 1.00 93.44 96 GLY A N 1
ATOM 784 C CA . GLY A 1 96 ? -4.220 9.909 15.416 1.00 93.44 96 GLY A CA 1
ATOM 785 C C . GLY A 1 96 ? -3.456 8.833 14.632 1.00 93.44 96 GLY A C 1
ATOM 786 O O . GLY A 1 96 ? -2.515 9.161 13.908 1.00 93.44 96 GLY A O 1
ATOM 787 N N . ARG A 1 97 ? -3.846 7.554 14.743 1.00 92.00 97 ARG A N 1
ATOM 788 C CA . ARG A 1 97 ? -3.170 6.424 14.095 1.00 92.00 97 ARG A CA 1
ATOM 789 C C . ARG A 1 97 ? -3.176 6.583 12.578 1.00 92.00 97 ARG A C 1
ATOM 791 O O . ARG A 1 97 ? -4.229 6.794 11.982 1.00 92.00 97 ARG A O 1
ATOM 798 N N . ILE A 1 98 ? -2.007 6.444 11.955 1.00 93.62 98 ILE A N 1
ATOM 799 C CA . ILE A 1 98 ? -1.854 6.477 10.496 1.00 93.62 98 ILE A CA 1
ATOM 800 C C . ILE A 1 98 ? -2.267 5.121 9.926 1.00 93.62 98 ILE A C 1
ATOM 802 O O . ILE A 1 98 ? -1.731 4.087 10.319 1.00 93.62 98 ILE A O 1
ATOM 806 N N . ILE A 1 99 ? -3.218 5.147 8.999 1.00 94.50 99 ILE A N 1
ATOM 807 C CA . ILE A 1 99 ? -3.748 3.968 8.305 1.00 94.50 99 ILE A CA 1
ATOM 808 C C . ILE A 1 99 ? -3.081 3.803 6.943 1.00 94.50 99 ILE A C 1
ATOM 810 O O . ILE A 1 99 ? -2.803 2.687 6.515 1.00 94.50 99 ILE A O 1
ATOM 814 N N . CYS A 1 100 ? -2.806 4.918 6.271 1.00 95.56 100 CYS A N 1
ATOM 815 C CA . CYS A 1 100 ? -2.127 4.948 4.986 1.00 95.56 100 CYS A CA 1
ATOM 816 C C . CYS A 1 100 ? -1.286 6.219 4.890 1.00 95.56 100 CYS A C 1
ATOM 818 O O . CYS A 1 100 ? -1.762 7.302 5.226 1.00 95.56 100 CYS A O 1
ATOM 820 N N . ASP A 1 101 ? -0.062 6.075 4.406 1.00 95.88 101 ASP A N 1
ATOM 821 C CA . ASP A 1 101 ? 0.841 7.148 4.009 1.00 95.88 101 ASP A CA 1
ATOM 822 C C . ASP A 1 101 ? 1.450 6.736 2.664 1.00 95.88 101 ASP A C 1
ATOM 824 O O . ASP A 1 101 ? 2.263 5.813 2.593 1.00 95.88 101 ASP A O 1
ATOM 828 N N . LEU A 1 102 ? 0.949 7.350 1.594 1.00 95.62 102 LEU A N 1
ATOM 829 C CA . LEU A 1 102 ? 1.332 7.084 0.215 1.00 95.62 102 LEU A CA 1
ATOM 830 C C . LEU A 1 102 ? 2.016 8.320 -0.355 1.00 95.62 102 LEU A C 1
ATOM 832 O O . LEU A 1 102 ? 1.399 9.380 -0.477 1.00 95.62 102 LEU A O 1
ATOM 836 N N . LYS A 1 103 ? 3.261 8.160 -0.783 1.00 95.56 103 LYS A N 1
ATOM 837 C CA . LYS A 1 103 ? 4.020 9.185 -1.493 1.00 95.56 103 LYS A CA 1
ATOM 838 C C . LYS A 1 103 ? 4.281 8.734 -2.920 1.00 95.56 103 LYS A C 1
ATOM 840 O O . LYS A 1 103 ? 4.495 7.548 -3.175 1.00 95.56 103 LYS A O 1
ATOM 845 N N . LYS A 1 104 ? 4.280 9.687 -3.844 1.00 93.62 104 LYS A N 1
ATOM 846 C CA . LYS A 1 104 ? 4.543 9.477 -5.269 1.00 93.62 104 LYS A CA 1
ATOM 847 C C . LYS A 1 104 ? 5.622 10.448 -5.743 1.00 93.62 104 LYS A C 1
ATOM 849 O O . LYS A 1 104 ? 5.829 11.495 -5.127 1.00 93.62 104 LYS A O 1
ATOM 854 N N . ARG A 1 105 ? 6.257 10.130 -6.875 1.00 89.62 105 ARG A N 1
ATOM 855 C CA . ARG A 1 105 ? 7.175 11.041 -7.590 1.00 89.62 105 ARG A CA 1
ATOM 856 C C . ARG A 1 105 ? 8.226 11.644 -6.644 1.00 89.62 105 ARG A C 1
ATOM 858 O O . ARG A 1 105 ? 8.826 10.918 -5.863 1.00 89.62 105 ARG A O 1
ATOM 865 N N . GLU A 1 106 ? 8.399 12.965 -6.646 1.00 90.75 106 GLU A N 1
ATOM 866 C CA . GLU A 1 106 ? 9.375 13.671 -5.806 1.00 90.75 106 GLU A CA 1
ATOM 867 C C . GLU A 1 106 ? 9.223 13.370 -4.308 1.00 90.75 106 GLU A C 1
ATOM 869 O O . GLU A 1 106 ? 10.211 13.342 -3.577 1.00 90.75 106 GLU A O 1
ATOM 874 N N . LYS A 1 107 ? 8.001 13.099 -3.826 1.00 93.56 107 LYS A N 1
ATOM 875 C CA . LYS A 1 107 ? 7.762 12.754 -2.416 1.00 93.56 107 LYS A CA 1
ATOM 876 C C . LYS A 1 107 ? 8.211 11.337 -2.070 1.00 93.56 107 LYS A C 1
ATOM 878 O O . LYS A 1 107 ? 8.438 11.054 -0.896 1.00 93.56 107 LYS A O 1
ATOM 883 N N . ALA A 1 108 ? 8.336 10.461 -3.063 1.00 94.62 108 ALA A N 1
ATOM 884 C CA . ALA A 1 108 ? 8.821 9.098 -2.895 1.00 94.62 108 ALA A CA 1
ATOM 885 C C . ALA A 1 108 ? 10.358 8.985 -2.997 1.00 94.62 108 ALA A C 1
ATOM 887 O O . ALA A 1 108 ? 10.896 7.919 -2.711 1.00 94.62 108 ALA A O 1
ATOM 888 N N . GLY A 1 109 ? 11.081 10.067 -3.317 1.00 93.06 109 GLY A N 1
ATOM 889 C CA . GLY A 1 109 ? 12.546 10.063 -3.410 1.00 93.06 109 GLY A CA 1
ATOM 890 C C . GLY A 1 109 ? 13.044 9.236 -4.599 1.00 93.06 109 GLY A C 1
ATOM 891 O O . GLY A 1 109 ? 12.611 9.460 -5.723 1.00 93.06 109 GLY A O 1
ATOM 892 N N . ASP A 1 110 ? 13.920 8.256 -4.349 1.00 94.12 110 ASP A N 1
ATOM 893 C CA . ASP A 1 110 ? 14.487 7.361 -5.381 1.00 94.12 110 ASP A CA 1
ATOM 894 C C . ASP A 1 110 ? 13.509 6.274 -5.876 1.00 94.12 110 ASP A C 1
ATOM 896 O O . ASP A 1 110 ? 13.905 5.319 -6.555 1.00 94.12 110 ASP A O 1
ATOM 900 N N . PHE A 1 111 ? 12.247 6.354 -5.465 1.00 95.50 111 PHE A N 1
ATOM 901 C CA . PHE A 1 111 ? 11.197 5.386 -5.754 1.00 95.50 111 PHE A CA 1
ATOM 902 C C . PHE A 1 111 ? 10.056 6.090 -6.480 1.00 95.50 111 PHE A C 1
ATOM 904 O O . PHE A 1 111 ? 9.815 7.275 -6.277 1.00 95.50 111 PHE A O 1
ATOM 911 N N . GLU A 1 112 ? 9.297 5.362 -7.293 1.00 95.12 112 GLU A N 1
ATOM 912 C CA . GLU A 1 112 ? 8.104 5.939 -7.922 1.00 95.12 112 GLU A CA 1
ATOM 913 C C . GLU A 1 112 ? 6.919 6.000 -6.957 1.00 95.12 112 GLU A C 1
ATOM 915 O O . GLU A 1 112 ? 6.081 6.904 -7.053 1.00 95.12 112 GLU A O 1
ATOM 920 N N . LEU A 1 113 ? 6.873 5.053 -6.013 1.00 95.88 113 LEU A N 1
ATOM 921 C CA . LEU A 1 113 ? 5.898 4.969 -4.929 1.00 95.88 113 LEU A CA 1
ATOM 922 C C . LEU A 1 113 ? 6.606 4.578 -3.623 1.00 95.88 113 LEU A C 1
ATOM 924 O O . LEU A 1 113 ? 7.406 3.642 -3.614 1.00 95.88 113 LEU A O 1
ATOM 928 N N . ASP A 1 114 ? 6.264 5.252 -2.526 1.00 97.25 114 ASP A N 1
ATOM 929 C CA . ASP A 1 114 ? 6.636 4.888 -1.151 1.00 97.25 114 ASP A CA 1
ATOM 930 C C . ASP A 1 114 ? 5.352 4.749 -0.325 1.00 97.25 114 ASP A C 1
ATOM 932 O O . ASP A 1 114 ? 4.597 5.713 -0.175 1.00 97.25 114 ASP A O 1
ATOM 936 N N . LEU A 1 115 ? 5.073 3.534 0.151 1.00 96.75 115 LEU A N 1
ATOM 937 C CA . LEU A 1 115 ? 3.835 3.188 0.841 1.00 96.75 115 LEU A CA 1
ATOM 938 C C . LEU A 1 115 ? 4.106 2.632 2.240 1.00 96.75 115 LEU A C 1
ATOM 940 O O . LEU A 1 115 ? 4.803 1.630 2.424 1.00 96.75 115 LEU A O 1
ATOM 944 N N . SER A 1 116 ? 3.450 3.242 3.223 1.00 97.12 116 SER A N 1
ATOM 945 C CA . SER A 1 116 ? 3.266 2.689 4.563 1.00 97.12 116 SER A CA 1
ATOM 946 C C . SER A 1 116 ? 1.776 2.553 4.865 1.00 97.12 116 SER A C 1
ATOM 948 O O . SER A 1 116 ? 1.000 3.474 4.617 1.00 97.12 116 SER A O 1
ATOM 950 N N . VAL A 1 117 ? 1.357 1.411 5.406 1.00 95.38 117 VAL A N 1
ATOM 951 C CA . VAL A 1 117 ? -0.046 1.129 5.729 1.00 95.38 117 VAL A CA 1
ATOM 952 C C . VAL A 1 117 ? -0.204 0.339 7.021 1.00 95.38 117 VAL A C 1
ATOM 954 O O . VAL A 1 117 ? 0.653 -0.445 7.414 1.00 95.38 117 VAL A O 1
ATOM 957 N N . ASN A 1 118 ? -1.353 0.512 7.657 1.00 94.00 118 ASN A N 1
ATOM 958 C CA . ASN A 1 118 ? -1.843 -0.313 8.752 1.00 94.00 118 ASN A CA 1
ATOM 959 C C . ASN A 1 118 ? -3.331 -0.561 8.489 1.00 94.00 118 ASN A C 1
ATOM 961 O O . ASN A 1 118 ? -4.186 0.180 8.979 1.00 94.00 118 ASN A O 1
ATOM 965 N N . LEU A 1 119 ? -3.629 -1.525 7.615 1.00 89.62 119 LEU A N 1
ATOM 966 C CA . LEU A 1 119 ? -4.972 -1.731 7.070 1.00 89.62 119 LEU A CA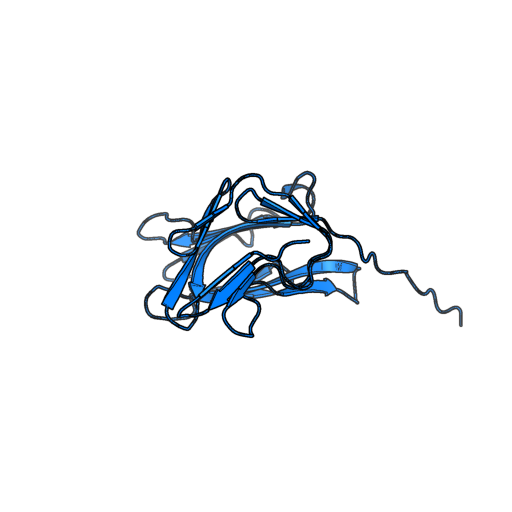 1
ATOM 967 C C . LEU A 1 119 ? -5.467 -3.154 7.283 1.00 89.62 119 LEU A C 1
ATOM 969 O O . LEU A 1 119 ? -4.684 -4.101 7.355 1.00 89.62 119 LEU A O 1
ATOM 973 N N . TYR A 1 120 ? -6.787 -3.297 7.353 1.00 90.62 120 TYR A N 1
ATOM 974 C CA . TYR A 1 120 ? -7.433 -4.598 7.322 1.00 90.62 120 TYR A CA 1
ATOM 975 C C . TYR A 1 120 ? -7.863 -4.937 5.897 1.00 90.62 120 TYR A C 1
ATOM 977 O O . TYR A 1 120 ? -8.231 -4.059 5.111 1.00 90.62 120 TYR A O 1
ATOM 985 N N . THR A 1 121 ? -7.837 -6.222 5.566 1.00 87.56 121 THR A N 1
ATOM 986 C CA . THR A 1 121 ? -8.526 -6.758 4.392 1.00 87.56 121 THR A CA 1
ATOM 987 C C . THR A 1 121 ? -10.030 -6.828 4.657 1.00 87.56 121 THR A C 1
ATOM 989 O O . THR A 1 121 ? -10.488 -6.748 5.798 1.00 87.56 121 THR A O 1
ATOM 992 N N . LYS A 1 122 ? -10.819 -7.079 3.607 1.00 88.62 122 LYS A N 1
ATOM 993 C CA . LYS A 1 122 ? -12.265 -7.323 3.732 1.00 88.62 122 LYS A CA 1
ATOM 994 C C . LYS A 1 122 ? -12.604 -8.480 4.688 1.00 88.62 122 LYS A C 1
ATOM 996 O O . LYS A 1 122 ? -13.664 -8.467 5.302 1.00 88.62 122 LYS A O 1
ATOM 1001 N N . SER A 1 123 ? -11.718 -9.470 4.822 1.00 86.50 123 SER A N 1
ATOM 1002 C CA . SER A 1 123 ? -11.874 -10.609 5.739 1.00 86.50 123 SER A CA 1
ATOM 1003 C C . SER A 1 123 ? -11.397 -10.326 7.170 1.00 86.50 123 SER A C 1
ATOM 1005 O O . SER A 1 123 ? -11.438 -11.223 8.007 1.00 86.50 123 SER A O 1
ATOM 1007 N N . GLY A 1 124 ? -10.924 -9.109 7.461 1.00 86.81 124 GLY A N 1
ATOM 1008 C CA . GLY A 1 124 ? -10.418 -8.727 8.781 1.00 86.81 124 GLY A CA 1
ATOM 1009 C C . GLY A 1 124 ? -8.966 -9.136 9.047 1.00 86.81 124 GLY A C 1
ATOM 1010 O O . GLY A 1 124 ? -8.511 -9.057 10.187 1.00 86.81 124 GLY A O 1
ATOM 1011 N N . PHE A 1 125 ? -8.207 -9.555 8.029 1.00 87.94 125 PHE A N 1
ATOM 1012 C CA . PHE A 1 125 ? -6.772 -9.792 8.185 1.00 87.94 125 PHE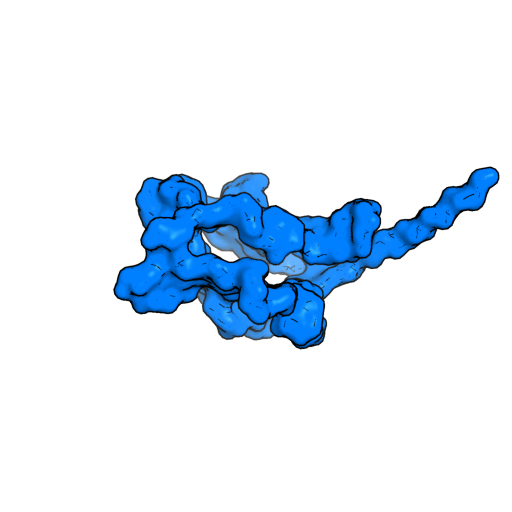 A CA 1
ATOM 1013 C C . PHE A 1 125 ? -6.023 -8.459 8.292 1.00 87.94 125 PHE A C 1
ATOM 1015 O O . PHE A 1 125 ? -6.178 -7.602 7.426 1.00 87.94 125 PHE A O 1
ATOM 1022 N N . LEU A 1 126 ? -5.197 -8.289 9.327 1.00 90.56 126 LEU A N 1
ATOM 1023 C CA . LEU A 1 126 ? -4.370 -7.096 9.503 1.00 90.56 126 LEU A CA 1
ATOM 1024 C C . LEU A 1 126 ? -3.074 -7.214 8.695 1.00 90.56 126 LEU A C 1
ATOM 1026 O O . LEU A 1 126 ? -2.246 -8.086 8.966 1.00 90.56 126 LEU A O 1
ATOM 1030 N N . PHE A 1 127 ? -2.881 -6.294 7.755 1.00 91.50 127 PHE A N 1
ATOM 1031 C CA . PHE A 1 127 ? -1.622 -6.089 7.056 1.00 91.50 127 PHE A CA 1
ATOM 1032 C C . PHE A 1 127 ? -0.955 -4.799 7.547 1.00 91.50 127 PHE A C 1
ATOM 1034 O O . PHE A 1 127 ? -1.536 -3.712 7.478 1.00 91.50 127 PHE A O 1
ATOM 1041 N N . GLU A 1 128 ? 0.280 -4.920 8.032 1.00 94.44 128 GLU A N 1
ATOM 1042 C CA . GLU A 1 128 ? 1.054 -3.798 8.555 1.00 94.44 128 GLU A CA 1
ATOM 1043 C C . GLU A 1 128 ? 2.364 -3.646 7.776 1.00 94.44 128 GLU A C 1
ATOM 1045 O O . GLU A 1 128 ? 3.180 -4.560 7.695 1.00 94.44 128 GLU A O 1
ATOM 1050 N N . ALA A 1 129 ? 2.567 -2.458 7.221 1.00 96.00 129 ALA A N 1
ATOM 1051 C CA . ALA A 1 129 ? 3.786 -2.017 6.568 1.00 96.00 129 ALA A CA 1
ATOM 1052 C C . ALA A 1 129 ? 4.146 -0.631 7.118 1.00 96.00 129 ALA A C 1
ATOM 1054 O O . ALA A 1 129 ? 3.606 0.382 6.682 1.00 96.00 129 ALA A O 1
ATOM 1055 N N . THR A 1 130 ? 5.028 -0.575 8.111 1.00 95.88 130 THR A N 1
ATOM 1056 C CA . THR A 1 130 ? 5.548 0.686 8.662 1.00 95.88 130 THR A CA 1
ATOM 1057 C C . THR A 1 130 ? 6.676 1.218 7.773 1.00 95.88 130 THR A C 1
ATOM 1059 O O . THR A 1 130 ? 7.192 0.469 6.955 1.00 95.88 130 THR A O 1
ATOM 1062 N N . PRO A 1 131 ? 7.175 2.451 7.949 1.00 96.31 131 PRO A N 1
ATOM 1063 C CA . PRO A 1 131 ? 8.254 2.974 7.101 1.00 96.31 131 PRO A CA 1
ATOM 1064 C C . PRO A 1 131 ? 9.523 2.104 7.003 1.00 96.31 131 PRO A C 1
ATOM 1066 O O . PRO A 1 131 ? 10.328 2.302 6.090 1.00 96.31 131 PRO A O 1
ATOM 1069 N N . THR A 1 132 ? 9.720 1.162 7.931 1.00 96.19 132 THR A N 1
ATOM 1070 C CA . THR A 1 132 ? 10.910 0.308 8.013 1.00 96.19 132 THR A CA 1
ATOM 1071 C C . THR A 1 132 ? 10.632 -1.187 7.906 1.00 96.19 132 THR A C 1
ATOM 1073 O O . THR A 1 132 ? 11.551 -1.914 7.539 1.00 96.19 132 THR A O 1
ATOM 1076 N N . ILE A 1 133 ? 9.420 -1.661 8.216 1.00 95.94 133 ILE A N 1
ATOM 1077 C CA . ILE A 1 133 ? 9.121 -3.098 8.249 1.00 95.94 133 ILE A CA 1
ATOM 1078 C C . ILE A 1 133 ? 7.775 -3.442 7.615 1.00 95.94 133 ILE A C 1
ATOM 1080 O O . ILE A 1 133 ? 6.801 -2.705 7.744 1.00 95.94 133 ILE A O 1
ATOM 1084 N N . ILE A 1 134 ? 7.696 -4.627 7.017 1.00 94.94 134 ILE A N 1
ATOM 1085 C CA . ILE A 1 134 ? 6.442 -5.332 6.750 1.00 94.94 134 ILE A CA 1
ATOM 1086 C C . ILE A 1 134 ? 6.271 -6.394 7.837 1.00 94.94 134 ILE A C 1
ATOM 1088 O O . ILE A 1 134 ? 7.158 -7.223 8.048 1.00 94.94 134 ILE A O 1
ATOM 1092 N N . ARG A 1 135 ? 5.120 -6.387 8.509 1.00 92.06 135 ARG A N 1
ATOM 1093 C CA . ARG A 1 135 ? 4.702 -7.404 9.473 1.00 92.06 135 ARG A CA 1
ATOM 1094 C C . ARG A 1 135 ? 3.502 -8.158 8.917 1.00 92.06 135 ARG A C 1
ATOM 1096 O O . ARG A 1 135 ? 2.441 -7.589 8.666 1.00 92.06 135 ARG A O 1
ATOM 1103 N N . VAL A 1 136 ? 3.667 -9.469 8.772 1.00 86.38 136 VAL A N 1
ATOM 1104 C CA . VAL A 1 136 ? 2.615 -10.380 8.315 1.00 86.38 136 VAL A CA 1
ATOM 1105 C C . VAL A 1 136 ? 2.616 -11.601 9.224 1.00 86.38 136 VAL A C 1
ATOM 1107 O O . VAL A 1 136 ? 3.553 -12.396 9.209 1.00 86.38 136 VAL A O 1
ATOM 1110 N N . LYS A 1 137 ? 1.560 -11.766 10.030 1.00 82.81 137 LYS A N 1
ATOM 1111 C CA . LYS A 1 137 ? 1.497 -12.797 11.084 1.00 82.81 137 LYS A CA 1
ATOM 1112 C C . LYS A 1 137 ? 2.742 -12.725 11.995 1.00 82.81 137 LYS A C 1
ATOM 1114 O O . LYS A 1 137 ? 2.978 -11.692 12.615 1.00 82.81 137 LYS A O 1
ATOM 1119 N N . GLN A 1 138 ? 3.522 -13.805 12.079 1.00 83.06 138 GLN A N 1
ATOM 1120 C CA . GLN A 1 138 ? 4.760 -13.881 12.864 1.00 83.06 138 GLN A CA 1
ATOM 1121 C C . GLN A 1 138 ? 6.013 -13.490 12.057 1.00 83.06 138 GLN A C 1
ATOM 1123 O O . GLN A 1 138 ? 7.100 -13.421 12.623 1.00 83.06 138 GLN A O 1
ATOM 1128 N N . ALA A 1 139 ? 5.880 -13.228 10.753 1.00 85.50 139 ALA A N 1
ATOM 1129 C CA . ALA A 1 139 ? 6.993 -12.860 9.888 1.00 85.50 139 ALA A CA 1
ATOM 1130 C C . ALA A 1 139 ? 7.235 -11.343 9.884 1.00 85.50 139 ALA A C 1
ATOM 1132 O O . ALA A 1 139 ? 6.297 -10.537 9.894 1.00 85.50 139 ALA A O 1
ATOM 1133 N N . LEU A 1 140 ? 8.515 -10.976 9.829 1.00 91.44 140 LEU A N 1
ATOM 1134 C CA . LEU A 1 140 ? 9.002 -9.606 9.714 1.00 91.44 140 LEU A CA 1
ATOM 1135 C C . LEU A 1 140 ? 9.953 -9.516 8.525 1.00 91.44 140 LEU A C 1
ATOM 1137 O O . LEU A 1 140 ? 10.920 -10.269 8.450 1.00 91.44 140 LEU A O 1
ATOM 1141 N N . LEU A 1 141 ? 9.686 -8.581 7.616 1.00 92.69 141 LEU A N 1
ATOM 1142 C CA . LEU A 1 141 ? 10.559 -8.271 6.489 1.00 92.69 141 LEU A CA 1
ATOM 1143 C C . LEU A 1 141 ? 11.035 -6.829 6.618 1.00 92.69 141 LEU A C 1
ATOM 1145 O O . LEU A 1 141 ? 10.224 -5.912 6.733 1.00 92.69 141 LEU A O 1
ATOM 1149 N N . SER A 1 142 ? 12.345 -6.627 6.573 1.00 95.25 142 SER A N 1
ATOM 1150 C CA . SER A 1 142 ? 12.982 -5.318 6.697 1.00 95.25 142 SER A CA 1
ATOM 1151 C C . SER A 1 142 ? 14.177 -5.239 5.760 1.00 95.25 142 SER A C 1
ATOM 1153 O O . SER A 1 142 ? 14.980 -6.170 5.730 1.00 95.25 142 SER A O 1
ATOM 1155 N N . GLY A 1 143 ? 14.302 -4.141 5.012 1.00 94.75 143 GLY A N 1
ATOM 1156 C CA . GLY A 1 143 ? 15.484 -3.860 4.192 1.00 94.75 143 GLY A CA 1
ATOM 1157 C C . GLY A 1 143 ? 15.730 -4.823 3.025 1.00 94.75 143 GLY A C 1
ATOM 1158 O O . GLY A 1 143 ? 16.833 -4.838 2.485 1.00 94.75 143 GLY A O 1
ATOM 1159 N N . ASN A 1 144 ? 14.740 -5.624 2.621 1.00 94.19 144 ASN A N 1
ATOM 1160 C CA . ASN A 1 144 ? 14.890 -6.541 1.491 1.00 94.19 144 ASN A CA 1
ATOM 1161 C C . ASN A 1 144 ? 14.744 -5.802 0.158 1.00 94.19 144 ASN A C 1
ATOM 1163 O O . ASN A 1 144 ? 14.024 -4.807 0.065 1.00 94.19 144 ASN A O 1
ATOM 1167 N N . THR A 1 145 ? 15.380 -6.337 -0.884 1.00 95.00 145 THR A N 1
ATOM 1168 C CA . THR A 1 145 ? 15.151 -5.948 -2.281 1.00 95.00 145 THR A CA 1
ATOM 1169 C C . THR A 1 145 ? 14.719 -7.181 -3.063 1.00 95.00 145 THR A C 1
ATOM 1171 O O . THR A 1 145 ? 15.448 -8.167 -3.081 1.00 95.00 145 THR A O 1
ATOM 1174 N N . LEU A 1 146 ? 13.541 -7.131 -3.684 1.00 93.50 146 LEU A N 1
ATOM 1175 C CA . LEU A 1 146 ? 12.981 -8.213 -4.496 1.00 93.50 146 LEU A CA 1
ATOM 1176 C C . LEU A 1 146 ? 12.788 -7.729 -5.933 1.00 93.50 146 LEU A C 1
ATOM 1178 O O . LEU A 1 146 ? 12.324 -6.607 -6.148 1.00 93.50 146 LEU A O 1
ATOM 1182 N N . VAL A 1 147 ? 13.133 -8.570 -6.908 1.00 94.31 147 VAL A N 1
ATOM 1183 C CA . VAL A 1 147 ? 13.200 -8.185 -8.326 1.00 94.31 147 VAL A CA 1
ATOM 1184 C C . VAL A 1 147 ? 12.534 -9.242 -9.206 1.00 94.31 147 VAL A C 1
ATOM 1186 O O . VAL A 1 147 ? 12.797 -10.429 -9.043 1.00 94.31 147 VAL A O 1
ATOM 1189 N N . GLY A 1 148 ? 11.678 -8.821 -10.142 1.00 88.50 148 GLY A N 1
ATOM 1190 C CA . GLY A 1 148 ? 11.220 -9.651 -11.271 1.00 88.50 148 GLY A CA 1
ATOM 1191 C C . GLY A 1 148 ? 10.300 -10.834 -10.933 1.00 88.50 148 GLY A C 1
ATOM 1192 O O . GLY A 1 148 ? 10.042 -11.691 -11.776 1.00 88.50 148 GLY A O 1
ATOM 1193 N N . CYS A 1 149 ? 9.790 -10.909 -9.707 1.00 86.19 149 CYS A N 1
ATOM 1194 C CA . CYS A 1 149 ? 8.865 -11.952 -9.273 1.00 86.19 149 CYS A CA 1
ATOM 1195 C C . CYS A 1 149 ? 7.451 -11.769 -9.849 1.00 86.19 149 CYS A C 1
ATOM 1197 O O . CYS A 1 149 ? 6.953 -10.650 -9.967 1.00 86.19 149 CYS A O 1
ATOM 1199 N N . LYS A 1 150 ? 6.704 -12.869 -10.037 1.00 86.12 150 LYS A N 1
ATOM 1200 C CA . LYS A 1 150 ? 5.251 -12.797 -10.311 1.00 86.12 150 LYS A CA 1
ATOM 1201 C C . LYS A 1 150 ? 4.476 -12.133 -9.162 1.00 86.12 150 LYS A C 1
ATOM 1203 O O . LYS A 1 150 ? 3.522 -11.390 -9.399 1.00 86.12 150 LYS A O 1
ATOM 1208 N N . TYR A 1 151 ? 4.875 -12.446 -7.932 1.00 88.81 151 TYR A N 1
ATOM 1209 C CA . TYR A 1 151 ? 4.438 -11.806 -6.695 1.00 88.81 151 TYR A CA 1
ATOM 1210 C C . TYR A 1 151 ? 5.565 -11.867 -5.668 1.00 88.81 151 TYR A C 1
ATOM 1212 O O . TYR A 1 151 ? 6.369 -12.794 -5.729 1.00 88.81 151 TYR A O 1
ATOM 1220 N N . ALA A 1 152 ? 5.636 -10.921 -4.732 1.00 90.06 152 ALA A N 1
ATOM 1221 C CA . ALA A 1 152 ? 6.700 -10.911 -3.725 1.00 90.06 152 ALA A CA 1
ATOM 1222 C C . ALA A 1 152 ? 6.296 -11.664 -2.449 1.00 90.06 152 ALA A C 1
ATOM 1224 O O . ALA A 1 152 ? 7.060 -12.468 -1.921 1.00 90.06 152 ALA A O 1
ATOM 1225 N N . ILE A 1 153 ? 5.076 -11.424 -1.968 1.00 89.94 153 ILE A N 1
ATOM 1226 C CA . ILE A 1 153 ? 4.541 -12.014 -0.739 1.00 89.94 153 ILE A CA 1
ATOM 1227 C C . ILE A 1 153 ? 3.170 -12.614 -1.043 1.00 89.94 153 ILE A C 1
ATOM 1229 O O . ILE A 1 153 ? 2.325 -11.951 -1.644 1.00 89.94 153 ILE A O 1
ATOM 1233 N N . ARG A 1 154 ? 2.921 -13.846 -0.594 1.00 90.62 154 ARG A N 1
ATOM 1234 C CA . ARG A 1 154 ? 1.593 -14.466 -0.610 1.00 90.62 154 ARG A CA 1
ATOM 1235 C C . ARG A 1 154 ? 1.157 -14.813 0.807 1.00 90.62 154 ARG A C 1
ATOM 1237 O O . ARG A 1 154 ? 1.876 -15.439 1.585 1.00 90.62 154 ARG A O 1
ATOM 1244 N N . ILE A 1 155 ? -0.047 -14.375 1.135 1.00 88.44 155 ILE A N 1
ATOM 1245 C CA . ILE A 1 155 ? -0.675 -14.538 2.435 1.00 88.44 155 ILE A CA 1
ATOM 1246 C C . ILE A 1 155 ? -1.937 -15.359 2.216 1.00 88.44 155 ILE A C 1
ATOM 1248 O O . ILE A 1 155 ? -2.851 -14.922 1.529 1.00 88.44 155 ILE A O 1
ATOM 1252 N N . ASP A 1 156 ? -2.016 -16.526 2.837 1.00 85.81 156 ASP A N 1
ATOM 1253 C CA . ASP A 1 156 ? -3.234 -17.330 2.869 1.00 85.81 156 ASP A CA 1
ATOM 1254 C C . ASP A 1 156 ? -3.736 -17.408 4.323 1.00 85.81 156 ASP A C 1
ATOM 1256 O O . ASP A 1 156 ? -2.966 -17.163 5.261 1.00 85.81 156 ASP A O 1
ATOM 1260 N N . PRO A 1 157 ? -5.005 -17.763 4.585 1.00 76.94 157 PRO A N 1
ATOM 1261 C CA . PRO A 1 157 ? -5.498 -17.918 5.957 1.00 76.94 157 PRO A CA 1
ATOM 1262 C C . PRO A 1 157 ? -4.599 -18.832 6.804 1.00 76.94 157 PRO A C 1
ATOM 1264 O O . PRO A 1 157 ? -4.200 -18.464 7.910 1.00 76.94 157 PRO A O 1
ATOM 1267 N N . ASN A 1 158 ? -4.144 -19.942 6.219 1.00 78.56 158 ASN A N 1
ATOM 1268 C CA . ASN A 1 158 ? -3.350 -20.957 6.916 1.00 78.56 158 ASN A CA 1
ATOM 1269 C C . ASN A 1 158 ? -1.846 -20.873 6.636 1.00 78.56 158 ASN A C 1
ATOM 1271 O O . ASN A 1 158 ? -1.059 -21.350 7.442 1.00 78.56 158 ASN A O 1
ATOM 1275 N N . ASN A 1 159 ? -1.435 -20.220 5.547 1.00 78.31 159 ASN A N 1
ATOM 1276 C CA . ASN A 1 159 ? -0.042 -20.211 5.102 1.00 78.31 159 ASN A CA 1
ATOM 1277 C C . ASN A 1 159 ? 0.488 -18.788 4.915 1.00 78.31 159 ASN A C 1
ATOM 1279 O O . ASN A 1 159 ? -0.258 -17.810 4.875 1.00 78.31 159 ASN A O 1
ATOM 1283 N N . PHE A 1 160 ? 1.804 -18.670 4.860 1.00 81.06 160 PHE A N 1
ATOM 1284 C CA . PHE A 1 160 ? 2.514 -17.457 4.488 1.00 81.06 160 PHE A CA 1
ATOM 1285 C C . PHE A 1 160 ? 3.725 -17.887 3.670 1.00 81.06 160 PHE A C 1
ATOM 1287 O O . PHE A 1 160 ? 4.450 -18.789 4.091 1.00 81.06 160 PHE A O 1
ATOM 1294 N N . SER A 1 161 ? 3.931 -17.271 2.513 1.00 80.62 161 SER A N 1
ATOM 1295 C CA . SER A 1 161 ? 5.096 -17.528 1.678 1.00 80.62 161 SER A CA 1
ATOM 1296 C C . SER A 1 161 ? 5.664 -16.231 1.114 1.00 80.62 161 SER A C 1
ATOM 1298 O O . SER A 1 161 ? 4.950 -15.277 0.804 1.00 80.62 161 SER A O 1
ATOM 1300 N N . ILE A 1 162 ? 6.986 -16.207 1.003 1.00 80.44 162 ILE A N 1
ATOM 1301 C CA . ILE A 1 162 ? 7.743 -15.170 0.309 1.00 80.44 162 ILE A CA 1
ATOM 1302 C C . ILE A 1 162 ? 8.282 -15.841 -0.944 1.00 80.44 162 ILE A C 1
ATOM 1304 O O . ILE A 1 162 ? 8.821 -16.948 -0.864 1.00 80.44 162 ILE A O 1
ATOM 1308 N N . SER A 1 163 ? 8.099 -15.211 -2.097 1.00 76.81 163 SER A N 1
ATOM 1309 C CA . SER A 1 163 ? 8.681 -15.730 -3.329 1.00 76.81 163 SER A CA 1
ATOM 1310 C C . SER A 1 163 ? 10.195 -15.620 -3.269 1.00 76.81 163 SER A C 1
ATOM 1312 O O . SER A 1 163 ? 10.731 -14.580 -2.891 1.00 76.81 163 SER A O 1
ATOM 1314 N N . ILE A 1 164 ? 10.867 -16.689 -3.681 1.00 62.66 164 ILE A N 1
ATOM 1315 C CA . ILE A 1 164 ? 12.293 -16.651 -3.979 1.00 62.66 164 ILE A CA 1
ATOM 1316 C C . ILE A 1 164 ? 12.417 -16.316 -5.463 1.00 62.66 164 ILE A C 1
ATOM 1318 O O . ILE A 1 164 ? 11.841 -17.003 -6.310 1.00 62.66 164 ILE A O 1
ATOM 1322 N N . CYS A 1 165 ? 13.129 -15.230 -5.720 1.00 59.66 165 CYS A N 1
ATOM 1323 C CA . CYS A 1 165 ? 13.515 -14.684 -7.009 1.00 59.66 165 CYS A CA 1
ATOM 1324 C C . CYS A 1 165 ? 15.024 -14.428 -6.886 1.00 59.66 165 CYS A C 1
ATOM 1326 O O 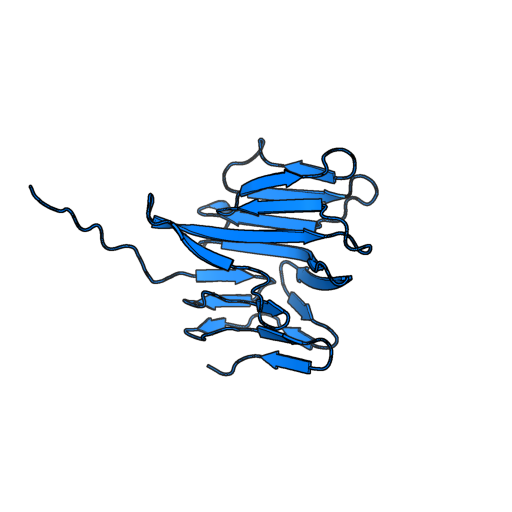. CYS A 1 165 ? 15.729 -14.706 -7.867 1.00 59.66 165 CYS A O 1
#

Radius of gyration: 16.02 Å; chains: 1; bounding box: 32×41×58 Å

Sequence (165 aa):
MINLHWKIEEHFKVKIGGNIFIDIPNLIMYGDEPLFKIYRSTSDGLLGIDFDIYDKNGNKIATIRKGMIVQGDEKNYNISYREVVDHYKISEKKSGRIICDLKKREKAGDFELDLSVNLYTKSGFLFEATPTIIRVKQALLSGNTLVGCKYAIRIDPNNFSISIC